Protein AF-A0A6C1T4X8-F1 (afdb_monomer_lite)

pLDDT: mean 80.67, std 19.14, range [27.19, 98.06]

Radius of gyration: 16.88 Å; chains: 1; bounding box: 35×39×58 Å

Sequence (158 aa):
QMHRQLSNPQNTRLSHSSSVSNEIELGNPRVCAAEAPETGLFGRMAPSAAYLSIVAHEATHAILYSRGLGADRYLEHEYIASVVSMQVLPESTREAYLASMPLTIQVALWELTPFLQLMNPDLFTGRAWRHFDAQPENCLFLRALSDGLLRLPDFSAF

Structure (mmCIF, N/CA/C/O backbone):
data_AF-A0A6C1T4X8-F1
#
_entry.id   AF-A0A6C1T4X8-F1
#
loop_
_atom_site.group_PDB
_atom_site.id
_atom_site.type_symbol
_atom_site.label_atom_id
_atom_site.label_alt_id
_atom_site.label_comp_id
_atom_site.label_asym_id
_atom_site.label_entity_id
_atom_site.label_seq_id
_atom_site.pdbx_PDB_ins_code
_atom_site.Cartn_x
_atom_site.Cartn_y
_atom_site.Cartn_z
_atom_site.occupancy
_atom_site.B_iso_or_equiv
_atom_site.auth_seq_id
_atom_site.auth_comp_id
_atom_site.auth_asym_id
_atom_site.auth_atom_id
_atom_site.pdbx_PDB_model_num
ATOM 1 N N . GLN A 1 1 ? -18.011 -21.542 -42.616 1.00 39.38 1 GLN A N 1
ATOM 2 C CA . GLN A 1 1 ? -17.872 -21.946 -41.204 1.00 39.38 1 GLN A CA 1
ATOM 3 C C . GLN A 1 1 ? -16.611 -21.288 -40.659 1.00 39.38 1 GLN A C 1
ATOM 5 O O . GLN A 1 1 ? -15.521 -21.745 -40.955 1.00 39.38 1 GLN A O 1
ATOM 10 N N . MET A 1 2 ? -16.746 -20.156 -39.971 1.00 28.34 2 MET A N 1
ATOM 11 C CA . MET A 1 2 ? -15.677 -19.581 -39.149 1.00 28.34 2 MET A CA 1
ATOM 12 C C . MET A 1 2 ? -16.348 -18.624 -38.164 1.00 28.34 2 MET A C 1
ATOM 14 O O . MET A 1 2 ? -16.581 -17.451 -38.447 1.00 28.34 2 MET A O 1
ATOM 18 N N . HIS A 1 3 ? -16.784 -19.197 -37.042 1.00 27.19 3 HIS A N 1
ATOM 19 C CA . HIS A 1 3 ? -17.283 -18.449 -35.901 1.00 27.19 3 HIS A CA 1
ATOM 20 C C . HIS A 1 3 ? -16.125 -17.637 -35.324 1.00 27.19 3 HIS A C 1
ATOM 22 O O . HIS A 1 3 ? -15.159 -18.191 -34.805 1.00 27.19 3 HIS A O 1
ATOM 28 N N . ARG A 1 4 ? -16.238 -16.313 -35.433 1.00 27.94 4 ARG A N 1
ATOM 29 C CA . ARG A 1 4 ? -15.452 -15.346 -34.672 1.00 27.94 4 ARG A CA 1
ATOM 30 C C . ARG A 1 4 ? -15.785 -15.583 -33.193 1.00 27.94 4 ARG A C 1
ATOM 32 O O . ARG A 1 4 ? -16.903 -15.299 -32.768 1.00 27.94 4 ARG A O 1
ATOM 39 N N . GLN A 1 5 ? -14.860 -16.200 -32.456 1.00 29.92 5 GLN A N 1
ATOM 40 C CA . GLN A 1 5 ? -14.987 -16.388 -31.013 1.00 29.92 5 GLN A CA 1
ATOM 41 C C . GLN A 1 5 ? -15.135 -15.018 -30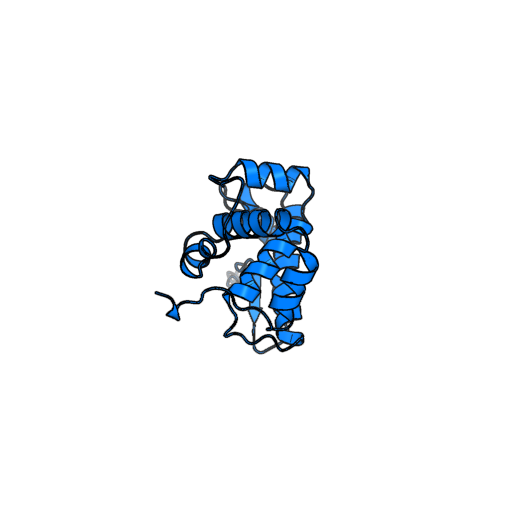.352 1.00 29.92 5 GLN A C 1
ATOM 43 O O . GLN A 1 5 ? -14.306 -14.128 -30.529 1.00 29.92 5 GLN A O 1
ATOM 48 N N . LEU A 1 6 ? -16.242 -14.875 -29.633 1.00 29.67 6 LEU A N 1
ATOM 49 C CA . LEU A 1 6 ? -16.539 -13.761 -28.751 1.00 29.67 6 LEU A CA 1
ATOM 50 C C . LEU A 1 6 ? -15.442 -13.708 -27.681 1.00 29.67 6 L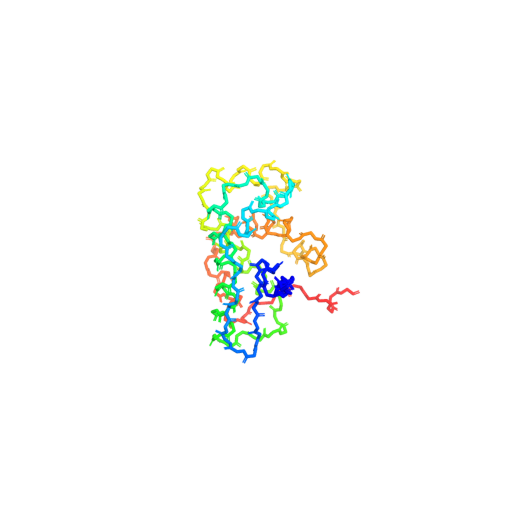EU A C 1
ATOM 52 O O . LEU A 1 6 ? -15.253 -14.660 -26.925 1.00 29.67 6 LEU A O 1
ATOM 56 N N . SER A 1 7 ? -14.692 -12.611 -27.663 1.00 33.72 7 SER A N 1
ATOM 57 C CA . SER A 1 7 ? -13.735 -12.270 -26.616 1.00 33.72 7 SER A CA 1
ATOM 58 C C . SER A 1 7 ? -14.445 -12.256 -25.258 1.00 33.72 7 SER A C 1
ATOM 60 O O . SER A 1 7 ? -15.363 -11.465 -25.045 1.00 33.72 7 SER A O 1
ATOM 62 N N . ASN A 1 8 ? -14.037 -13.160 -24.364 1.00 34.06 8 ASN A N 1
ATOM 63 C CA . ASN A 1 8 ? -14.552 -13.272 -23.002 1.00 34.06 8 ASN A CA 1
ATOM 64 C C . ASN A 1 8 ? -14.164 -12.008 -22.193 1.00 34.06 8 ASN A C 1
ATOM 66 O O . ASN A 1 8 ? -12.968 -11.740 -22.065 1.00 34.06 8 ASN A O 1
ATOM 70 N N . PRO A 1 9 ? -15.119 -11.245 -21.628 1.00 40.50 9 PRO A N 1
ATOM 71 C CA . PRO A 1 9 ? -14.845 -10.026 -20.854 1.00 40.50 9 PRO A CA 1
ATOM 72 C C . PRO A 1 9 ? -14.071 -10.255 -19.541 1.00 40.50 9 PRO A C 1
ATOM 74 O O . PRO A 1 9 ? -13.662 -9.291 -18.900 1.00 40.50 9 PRO A O 1
ATOM 77 N N . GLN A 1 10 ? -13.829 -11.509 -19.142 1.00 43.03 10 GLN A N 1
ATOM 78 C CA . GLN A 1 10 ? -12.931 -11.839 -18.029 1.00 43.03 10 GLN A CA 1
ATOM 79 C C . GLN A 1 10 ? -11.438 -11.700 -18.376 1.00 43.03 10 GLN A C 1
ATOM 81 O O . GLN A 1 10 ? -10.604 -11.686 -17.480 1.00 43.03 10 GLN A O 1
ATOM 86 N N . ASN A 1 11 ? -11.075 -11.572 -19.657 1.00 39.44 11 ASN A N 1
ATOM 87 C CA . ASN A 1 11 ? -9.672 -11.606 -20.087 1.00 39.44 11 ASN A CA 1
ATOM 88 C C . ASN A 1 11 ? -8.979 -10.229 -20.128 1.00 39.44 11 ASN A C 1
ATOM 90 O O . ASN A 1 11 ? -7.842 -10.138 -20.579 1.00 39.44 11 ASN A O 1
ATOM 94 N N . THR A 1 12 ? -9.663 -9.165 -19.699 1.00 37.41 12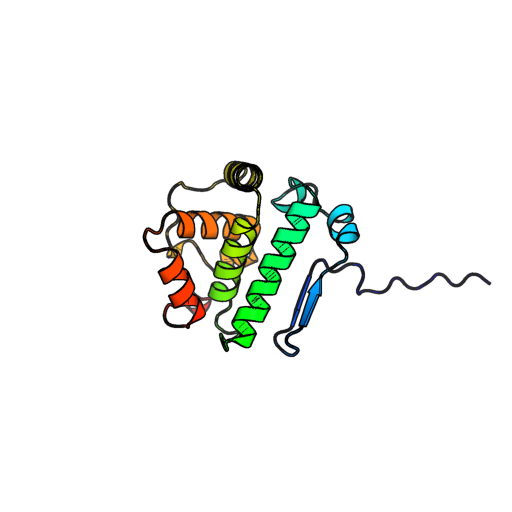 THR A N 1
ATOM 95 C CA . THR A 1 12 ? -9.187 -7.769 -19.774 1.00 37.41 12 THR A CA 1
ATOM 96 C C . THR A 1 12 ? -9.103 -7.077 -18.413 1.00 37.41 12 THR A C 1
ATOM 98 O O . THR A 1 12 ? -8.821 -5.884 -18.354 1.00 37.41 12 THR A O 1
ATOM 101 N N . ARG A 1 13 ? -9.385 -7.778 -17.307 1.00 44.59 13 ARG A N 1
ATOM 102 C CA . ARG A 1 13 ? -9.347 -7.193 -15.960 1.00 44.59 13 ARG A CA 1
ATOM 103 C C . ARG A 1 13 ? -8.045 -7.603 -15.264 1.00 44.59 13 ARG A C 1
ATOM 105 O O . ARG A 1 13 ? -7.751 -8.791 -15.175 1.00 44.59 13 ARG A O 1
ATOM 112 N N . LEU A 1 14 ? -7.257 -6.620 -14.819 1.00 52.12 14 LEU A N 1
ATOM 113 C CA . LEU A 1 14 ? -5.952 -6.846 -14.176 1.00 52.12 14 LEU A CA 1
ATOM 114 C C . LEU A 1 14 ? -6.105 -7.507 -12.795 1.00 52.12 14 LEU A C 1
ATOM 116 O O . LEU A 1 14 ? -5.373 -8.444 -12.482 1.00 52.12 14 LEU A O 1
ATOM 120 N N . SER A 1 15 ? -7.102 -7.083 -12.018 1.00 46.38 15 SER A N 1
ATOM 121 C CA . SER A 1 15 ? -7.527 -7.735 -10.777 1.00 46.38 15 SER A CA 1
ATOM 122 C C . SER A 1 15 ? -8.958 -7.340 -10.394 1.00 46.38 15 SER A C 1
ATOM 124 O O . SER A 1 15 ? -9.493 -6.328 -10.862 1.00 46.38 15 SER A O 1
ATOM 126 N N . HIS A 1 16 ? -9.599 -8.166 -9.568 1.00 51.94 16 HIS A N 1
ATOM 127 C CA . HIS A 1 16 ? -10.818 -7.835 -8.839 1.00 51.94 16 HIS A CA 1
ATOM 128 C C . HIS A 1 16 ? -10.870 -8.632 -7.530 1.00 51.94 16 HIS A C 1
ATOM 130 O O . HIS A 1 16 ? -10.760 -9.859 -7.541 1.00 51.94 16 HIS A O 1
ATOM 136 N N . SER A 1 17 ? -11.086 -7.942 -6.412 1.00 45.34 17 SER A N 1
ATOM 137 C CA . SER A 1 17 ? -11.450 -8.556 -5.135 1.00 45.34 17 SER A CA 1
ATOM 138 C C . SER A 1 17 ? -12.939 -8.334 -4.851 1.00 45.34 17 SER A C 1
ATOM 140 O O . SER A 1 17 ? -13.466 -7.225 -4.968 1.00 45.34 17 SER A O 1
ATOM 142 N N . SER A 1 18 ? -13.638 -9.420 -4.512 1.00 42.34 18 SER A N 1
ATOM 143 C CA . SER A 1 18 ? -15.058 -9.409 -4.148 1.00 42.34 18 SER A CA 1
ATOM 144 C C . SER A 1 18 ? -15.196 -9.511 -2.633 1.00 42.34 18 SER A C 1
ATOM 146 O O . SER A 1 18 ? -14.767 -10.492 -2.026 1.00 42.34 18 SER A O 1
ATOM 148 N N . SER A 1 19 ? -15.867 -8.534 -2.019 1.00 46.72 19 SER A N 1
ATOM 149 C CA . SER A 1 19 ? -16.189 -8.544 -0.584 1.00 46.72 19 SER A CA 1
ATOM 150 C C . SER A 1 19 ? -17.226 -9.610 -0.192 1.00 46.72 19 SER A C 1
ATOM 152 O O . SER A 1 19 ? -17.533 -9.759 0.988 1.00 46.72 19 SER A O 1
ATOM 154 N N . VAL A 1 20 ? -17.776 -10.351 -1.164 1.00 48.00 20 VAL A N 1
ATOM 155 C CA . VAL A 1 20 ? -18.871 -11.313 -0.962 1.00 48.00 20 VAL A CA 1
ATOM 156 C C . VAL A 1 20 ? -18.397 -12.771 -1.018 1.00 48.00 20 VAL A C 1
ATOM 158 O O . VAL A 1 20 ? -19.019 -13.616 -0.379 1.00 48.00 20 VAL A O 1
ATOM 161 N N . SER A 1 21 ? -17.317 -13.094 -1.743 1.00 49.06 21 SER A N 1
ATOM 162 C CA . SER A 1 21 ? -16.932 -14.496 -2.007 1.00 49.06 21 SER A CA 1
ATOM 163 C C . SER A 1 21 ? -15.595 -14.965 -1.417 1.00 49.06 21 SER A C 1
ATOM 165 O O . SER A 1 21 ? -15.272 -16.135 -1.577 1.00 49.06 21 SER A O 1
ATOM 167 N N . ASN A 1 22 ? -14.834 -14.138 -0.683 1.00 55.06 22 ASN A N 1
ATOM 168 C CA . ASN A 1 22 ? -13.465 -14.476 -0.227 1.00 55.06 22 ASN A CA 1
ATOM 169 C C . ASN A 1 22 ? -12.534 -14.938 -1.372 1.00 55.06 22 ASN A C 1
ATOM 171 O O . ASN A 1 22 ? -11.542 -15.630 -1.143 1.00 55.06 22 ASN A O 1
ATOM 175 N N . GLU A 1 23 ? -12.856 -14.564 -2.607 1.00 59.56 23 GLU A N 1
ATOM 176 C CA . GLU A 1 23 ? -12.106 -14.921 -3.802 1.00 59.56 23 GLU A CA 1
ATOM 177 C C . GLU A 1 23 ? -11.370 -13.692 -4.329 1.00 59.56 23 GLU A C 1
ATOM 179 O O . GLU A 1 23 ? -11.880 -12.567 -4.302 1.00 59.56 23 GLU A O 1
ATOM 184 N N . ILE A 1 24 ? -10.161 -13.934 -4.826 1.00 64.31 24 ILE A N 1
ATOM 185 C CA . ILE A 1 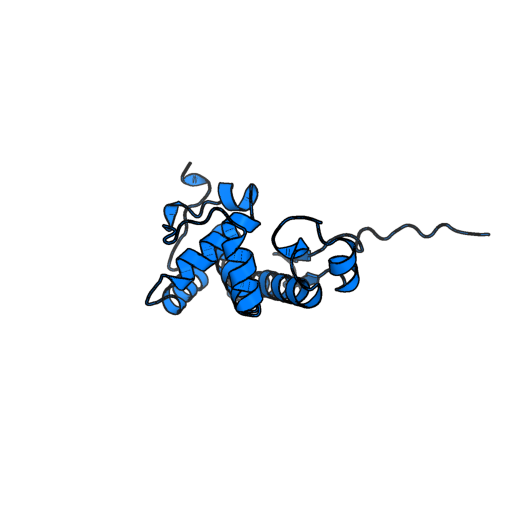24 ? -9.393 -12.955 -5.583 1.00 64.31 24 ILE A CA 1
ATOM 186 C C . ILE A 1 24 ? -9.316 -13.468 -7.010 1.00 64.31 24 ILE A C 1
ATOM 188 O O . ILE A 1 24 ? -8.801 -14.562 -7.254 1.00 64.31 24 ILE A O 1
ATOM 192 N N . GLU A 1 25 ? -9.777 -12.658 -7.954 1.00 68.12 25 GLU A N 1
ATOM 193 C CA . GLU A 1 25 ? -9.538 -12.893 -9.369 1.00 68.12 25 GLU A CA 1
ATOM 194 C C . GLU A 1 25 ? -8.360 -12.029 -9.819 1.00 68.12 25 GLU A C 1
ATOM 196 O O . GLU A 1 25 ? -8.397 -10.799 -9.752 1.00 68.12 25 GLU A O 1
ATOM 201 N N . LEU A 1 26 ? -7.297 -12.683 -10.282 1.00 65.50 26 LEU A N 1
ATOM 202 C CA . LEU A 1 26 ? -6.132 -12.024 -10.863 1.00 65.50 26 LEU A CA 1
ATOM 203 C C . LEU A 1 26 ? -6.088 -12.306 -12.359 1.00 65.50 26 LEU A C 1
ATOM 205 O O . LEU A 1 26 ? -6.255 -13.451 -12.792 1.00 65.50 26 LEU A O 1
ATOM 209 N N . GLY A 1 27 ? -5.818 -11.266 -13.146 1.00 65.31 27 GLY A N 1
ATOM 210 C CA . GLY A 1 27 ? -5.515 -11.422 -14.560 1.00 65.31 27 GLY A CA 1
ATOM 211 C C . GLY A 1 27 ? -4.293 -12.322 -14.756 1.00 65.31 27 GLY A C 1
ATOM 212 O O . GLY A 1 27 ? -3.408 -12.408 -13.908 1.00 65.31 27 GLY A O 1
ATOM 213 N N . ASN A 1 28 ? -4.217 -13.018 -15.891 1.00 72.38 28 ASN A N 1
ATOM 214 C CA . ASN A 1 28 ? -3.044 -13.833 -16.211 1.00 72.38 28 ASN A CA 1
ATOM 215 C C . ASN A 1 28 ? -1.774 -12.947 -16.230 1.00 72.38 28 ASN A C 1
ATOM 217 O O . ASN A 1 28 ? -1.824 -11.873 -16.833 1.00 72.38 28 ASN A O 1
ATOM 221 N N . PRO A 1 29 ? -0.617 -13.389 -15.692 1.00 69.00 29 PRO A N 1
ATOM 222 C CA . PRO A 1 29 ? 0.635 -12.623 -15.749 1.00 69.00 29 PRO A CA 1
ATOM 223 C C . PRO A 1 29 ? 1.000 -12.099 -17.148 1.00 69.00 29 PRO A C 1
ATOM 225 O O . PRO A 1 29 ? 1.606 -11.039 -17.285 1.00 69.00 29 PRO A O 1
ATOM 228 N N . ARG A 1 30 ? 0.617 -12.829 -18.205 1.00 70.06 30 ARG A N 1
ATOM 229 C CA . ARG A 1 30 ? 0.815 -12.412 -19.601 1.00 70.06 30 ARG A CA 1
ATOM 230 C C . ARG A 1 30 ? -0.056 -11.220 -20.001 1.00 70.06 30 ARG A C 1
ATOM 232 O O . ARG A 1 30 ? 0.393 -10.417 -20.806 1.00 70.06 30 ARG A O 1
ATOM 239 N N . VAL A 1 31 ? -1.261 -11.102 -19.445 1.00 71.06 31 VAL A N 1
ATOM 240 C CA . VAL A 1 31 ? -2.149 -9.944 -19.640 1.00 71.06 31 VAL A CA 1
ATOM 241 C C . VAL A 1 31 ? -1.572 -8.734 -18.914 1.00 71.06 31 VAL A C 1
ATOM 243 O O . VAL A 1 31 ? -1.462 -7.680 -19.523 1.00 71.06 31 VAL A O 1
ATOM 246 N N . CYS A 1 32 ? -1.077 -8.895 -17.680 1.00 66.81 32 CYS A N 1
ATOM 247 C CA . CYS A 1 32 ? -0.381 -7.807 -16.983 1.00 66.81 32 CYS A CA 1
ATOM 248 C C . CYS A 1 32 ? 0.835 -7.296 -17.765 1.00 66.81 32 CYS A C 1
ATOM 250 O O . CYS A 1 32 ? 1.086 -6.100 -17.778 1.00 66.81 32 CYS A O 1
ATOM 252 N N . ALA A 1 33 ? 1.580 -8.183 -18.432 1.00 68.38 33 ALA A N 1
ATOM 253 C CA . ALA A 1 33 ? 2.709 -7.785 -19.271 1.00 68.38 33 ALA A CA 1
ATOM 254 C C . ALA A 1 33 ? 2.281 -7.082 -20.573 1.00 68.38 33 ALA A C 1
ATOM 256 O O . ALA A 1 33 ? 2.971 -6.172 -21.020 1.00 68.38 33 ALA A O 1
ATOM 257 N N . ALA A 1 34 ? 1.184 -7.521 -21.195 1.00 66.88 34 ALA A N 1
ATOM 258 C CA . ALA A 1 34 ? 0.705 -6.980 -22.468 1.00 66.88 34 ALA A CA 1
ATOM 259 C C . ALA A 1 34 ? -0.034 -5.641 -22.315 1.00 66.88 34 ALA A C 1
ATOM 261 O O . ALA A 1 34 ? 0.035 -4.807 -23.209 1.00 66.88 34 ALA A O 1
ATOM 262 N N . GLU A 1 35 ? -0.711 -5.448 -21.183 1.00 71.94 35 GLU A N 1
ATOM 263 C CA . GLU A 1 35 ? -1.537 -4.275 -20.875 1.00 71.94 35 GLU A CA 1
ATOM 264 C C . GLU A 1 35 ? -0.849 -3.323 -19.882 1.00 71.94 35 GLU A C 1
ATOM 266 O O . GLU A 1 35 ? -1.481 -2.400 -19.364 1.00 71.94 35 GLU A O 1
ATOM 271 N N . ALA A 1 36 ? 0.432 -3.557 -19.564 1.00 67.44 36 ALA A N 1
ATOM 272 C CA . ALA A 1 36 ? 1.183 -2.674 -18.681 1.00 67.44 36 ALA A CA 1
ATOM 273 C C . ALA A 1 36 ? 1.170 -1.253 -19.270 1.00 67.44 36 ALA A C 1
ATOM 275 O O . ALA A 1 36 ? 1.572 -1.072 -20.424 1.00 67.44 36 ALA A O 1
ATOM 276 N N . PRO A 1 37 ? 0.721 -0.238 -18.513 1.00 68.38 37 PRO A N 1
ATOM 277 C CA . PRO A 1 37 ? 0.702 1.124 -19.019 1.00 68.38 37 PRO A CA 1
ATOM 278 C C . PRO A 1 37 ? 2.133 1.569 -19.325 1.00 68.38 37 PRO A C 1
ATOM 280 O O . PRO A 1 37 ? 3.050 1.230 -18.590 1.00 68.38 37 PRO A O 1
ATOM 283 N N . GLU A 1 38 ? 2.351 2.370 -20.369 1.00 66.50 38 GLU A N 1
ATOM 284 C CA . GLU A 1 38 ? 3.700 2.869 -20.704 1.00 66.50 38 GLU A CA 1
ATOM 285 C C . GLU A 1 38 ? 4.289 3.774 -19.601 1.00 66.50 38 GLU A C 1
ATOM 287 O O . GLU A 1 38 ? 5.498 3.999 -19.519 1.00 66.50 38 GLU A O 1
ATOM 292 N N . THR A 1 39 ? 3.425 4.300 -18.731 1.00 64.56 39 THR A N 1
ATOM 293 C CA . THR A 1 39 ? 3.756 5.232 -17.651 1.00 64.56 39 THR A CA 1
ATOM 294 C C . THR A 1 39 ? 3.146 4.784 -16.323 1.00 64.56 39 THR A C 1
ATOM 296 O O . THR A 1 39 ? 2.134 4.094 -16.313 1.00 64.56 39 THR A O 1
ATOM 299 N N . GLY A 1 40 ? 3.717 5.232 -15.202 1.00 65.88 40 GLY A N 1
ATOM 300 C CA . GLY A 1 40 ? 3.254 4.881 -13.850 1.00 65.88 40 GLY A CA 1
ATOM 301 C C . GLY A 1 40 ? 4.129 3.822 -13.176 1.00 65.88 40 GLY A C 1
ATOM 302 O O . GLY A 1 40 ? 5.198 3.477 -13.690 1.00 65.88 40 GLY A O 1
ATOM 303 N N . LEU A 1 41 ? 3.692 3.342 -12.009 1.00 69.31 41 LEU A N 1
ATOM 304 C CA . LEU A 1 41 ? 4.370 2.319 -11.199 1.00 69.31 41 LEU A CA 1
ATOM 305 C C . LEU A 1 41 ? 4.684 1.067 -12.029 1.00 69.31 41 LEU A C 1
ATOM 307 O O . LEU A 1 41 ? 5.840 0.672 -12.176 1.00 69.31 41 LEU A O 1
ATOM 311 N N . PHE A 1 42 ? 3.645 0.476 -12.617 1.00 70.62 42 PHE A N 1
ATOM 312 C CA . PHE A 1 42 ? 3.719 -0.844 -13.241 1.00 70.62 42 PHE A CA 1
ATOM 313 C C . PHE A 1 42 ? 4.365 -0.841 -14.631 1.00 70.62 42 PHE A C 1
ATOM 315 O O . PHE A 1 42 ? 4.950 -1.845 -15.026 1.00 70.62 42 PHE A O 1
ATOM 322 N N . GLY A 1 43 ? 4.342 0.294 -15.334 1.00 71.81 43 GLY A N 1
ATOM 323 C CA . GLY A 1 43 ? 4.977 0.449 -16.647 1.00 71.81 43 GLY A CA 1
ATOM 324 C C . GLY A 1 43 ? 6.499 0.414 -16.639 1.00 71.81 43 GLY A C 1
ATOM 325 O O . GLY A 1 43 ? 7.134 0.075 -17.633 1.00 71.81 43 GLY A O 1
ATOM 326 N N . ARG A 1 44 ? 7.103 0.769 -15.501 1.00 74.75 44 ARG A N 1
ATOM 327 C CA . ARG A 1 44 ? 8.562 0.859 -15.337 1.00 74.75 44 ARG A CA 1
ATOM 328 C C . ARG A 1 44 ? 9.169 -0.358 -14.642 1.00 74.75 44 ARG A C 1
ATOM 330 O O . ARG A 1 44 ? 10.369 -0.376 -14.379 1.00 74.75 44 ARG A O 1
ATOM 337 N N . MET A 1 45 ? 8.355 -1.365 -14.338 1.00 82.56 45 MET A N 1
ATOM 338 C CA . MET A 1 45 ? 8.770 -2.564 -13.618 1.00 82.56 45 MET A CA 1
ATOM 339 C C . MET A 1 45 ? 8.896 -3.763 -14.545 1.00 82.56 45 MET A C 1
ATOM 341 O O . MET A 1 45 ? 8.202 -3.879 -15.552 1.00 82.56 45 MET A O 1
ATOM 345 N N . ALA A 1 46 ? 9.758 -4.708 -14.165 1.00 86.31 46 ALA A N 1
ATOM 346 C CA . ALA A 1 46 ? 9.720 -6.029 -14.773 1.00 86.31 46 ALA A CA 1
ATOM 347 C C . ALA A 1 46 ? 8.308 -6.624 -14.573 1.00 86.31 46 ALA A C 1
ATOM 349 O O . ALA A 1 46 ? 7.815 -6.604 -13.440 1.00 86.31 46 ALA A O 1
ATOM 350 N N . PRO A 1 47 ? 7.666 -7.196 -15.611 1.00 85.31 47 PRO A N 1
ATOM 351 C CA . PRO A 1 47 ? 6.287 -7.675 -15.503 1.00 85.31 47 PRO A CA 1
ATOM 352 C C . PRO A 1 47 ? 6.049 -8.676 -14.366 1.00 85.31 47 PRO A C 1
ATOM 354 O O . PRO A 1 47 ? 4.985 -8.685 -13.757 1.00 85.31 47 PRO A O 1
ATOM 357 N N . SER A 1 48 ? 7.048 -9.496 -14.029 1.00 86.12 48 SER A N 1
ATOM 358 C CA . SER A 1 48 ? 6.979 -10.422 -12.894 1.00 86.12 48 SER A CA 1
ATOM 359 C C . SER A 1 48 ? 6.930 -9.714 -11.536 1.00 86.12 48 SER A C 1
ATOM 361 O O . SER A 1 48 ? 6.201 -10.157 -10.652 1.00 86.12 48 SER A O 1
ATOM 363 N N . ALA A 1 49 ? 7.670 -8.614 -11.368 1.00 88.75 49 ALA A N 1
ATOM 364 C CA . ALA A 1 49 ? 7.651 -7.809 -10.149 1.00 88.75 49 ALA A CA 1
ATOM 365 C C . ALA A 1 49 ? 6.330 -7.038 -10.018 1.00 88.75 49 ALA A C 1
ATOM 367 O O . ALA A 1 49 ? 5.729 -7.038 -8.946 1.00 88.75 49 ALA A O 1
ATOM 368 N N . ALA A 1 50 ? 5.845 -6.462 -11.124 1.00 87.00 50 ALA A N 1
ATOM 369 C CA . ALA A 1 50 ? 4.531 -5.826 -11.186 1.00 87.00 50 ALA A CA 1
ATOM 370 C C . ALA A 1 50 ? 3.416 -6.813 -10.804 1.00 87.00 50 ALA A C 1
ATOM 372 O O . ALA A 1 50 ? 2.604 -6.526 -9.928 1.00 87.00 50 ALA A O 1
ATOM 373 N N . TYR A 1 51 ? 3.428 -8.012 -11.395 1.00 87.81 51 TYR A N 1
ATOM 374 C CA . TYR A 1 51 ? 2.458 -9.059 -11.085 1.00 87.81 51 TYR A CA 1
ATOM 375 C C . TYR A 1 51 ? 2.493 -9.465 -9.608 1.00 87.81 51 TYR A C 1
ATOM 377 O O . TYR A 1 51 ? 1.448 -9.525 -8.968 1.00 87.81 51 TYR A O 1
ATOM 385 N N . LEU A 1 52 ? 3.683 -9.702 -9.042 1.00 90.31 52 LEU A N 1
ATOM 386 C CA . LEU A 1 52 ? 3.822 -10.057 -7.627 1.00 90.31 52 LEU A CA 1
ATOM 387 C C . LEU A 1 52 ? 3.288 -8.955 -6.698 1.00 90.31 52 LEU A C 1
ATOM 389 O O . LEU A 1 52 ? 2.616 -9.263 -5.716 1.00 90.31 52 LEU A O 1
ATOM 393 N N . SER A 1 53 ? 3.559 -7.688 -7.016 1.00 91.94 53 SER A N 1
ATOM 394 C CA . SER A 1 53 ? 3.064 -6.536 -6.257 1.00 91.94 53 SER A CA 1
ATOM 395 C C . SER A 1 53 ? 1.531 -6.462 -6.268 1.00 91.94 53 SER A C 1
ATOM 397 O O . SER A 1 53 ? 0.923 -6.311 -5.208 1.00 91.94 53 SER A O 1
ATOM 399 N N . ILE A 1 54 ? 0.899 -6.680 -7.431 1.00 90.19 54 ILE A N 1
ATOM 400 C CA . ILE A 1 54 ? -0.568 -6.740 -7.572 1.00 90.19 54 ILE A CA 1
ATOM 401 C C . ILE A 1 54 ? -1.147 -7.921 -6.783 1.00 90.19 54 ILE A C 1
ATOM 403 O O . ILE A 1 54 ? -2.096 -7.750 -6.024 1.00 90.19 54 ILE A O 1
ATOM 407 N N . VAL A 1 55 ? -0.554 -9.115 -6.900 1.00 90.50 55 VAL A N 1
ATOM 408 C CA . VAL A 1 55 ? -0.990 -10.298 -6.136 1.00 90.50 55 VAL A CA 1
ATOM 409 C C . VAL A 1 55 ? -0.953 -10.010 -4.635 1.00 90.50 55 VAL A C 1
ATOM 411 O O . VAL A 1 55 ? -1.894 -10.343 -3.922 1.00 90.50 55 VAL A O 1
ATOM 414 N N . ALA A 1 56 ? 0.122 -9.386 -4.152 1.00 94.56 56 ALA A N 1
ATOM 415 C CA . ALA A 1 56 ? 0.297 -9.068 -2.740 1.00 94.56 56 ALA A CA 1
ATOM 416 C C . ALA A 1 56 ? -0.706 -8.009 -2.245 1.00 94.56 56 ALA A C 1
ATOM 418 O O . ALA A 1 56 ? -1.210 -8.123 -1.124 1.00 94.56 56 ALA A O 1
ATOM 419 N N . HIS A 1 57 ? -1.035 -7.023 -3.085 1.00 94.81 57 HIS A N 1
ATOM 420 C CA . HIS A 1 57 ? -2.077 -6.034 -2.813 1.00 94.81 57 HIS A CA 1
ATOM 421 C C . HIS A 1 57 ? -3.439 -6.715 -2.605 1.00 94.81 57 HIS A C 1
ATOM 423 O O . HIS A 1 57 ? -4.038 -6.608 -1.538 1.00 94.81 57 HIS A O 1
ATOM 429 N N . GLU A 1 58 ? -3.896 -7.500 -3.578 1.00 92.56 58 GLU A N 1
ATOM 430 C CA . GLU A 1 58 ? -5.217 -8.137 -3.508 1.00 92.56 58 GLU A CA 1
ATOM 431 C C . GLU A 1 58 ? -5.296 -9.230 -2.433 1.00 92.56 58 GLU A C 1
ATOM 433 O O . GLU A 1 58 ? -6.318 -9.386 -1.762 1.00 92.56 58 GLU A O 1
ATOM 438 N N . ALA A 1 59 ? -4.200 -9.968 -2.215 1.00 93.06 59 ALA A N 1
ATOM 439 C CA . ALA A 1 59 ? -4.096 -10.928 -1.116 1.00 93.06 59 ALA A CA 1
ATOM 440 C C . ALA A 1 59 ? -4.304 -10.253 0.241 1.00 93.06 59 ALA A C 1
ATOM 442 O O . ALA A 1 59 ? -4.935 -10.828 1.129 1.00 93.06 59 ALA A O 1
ATOM 443 N N . THR A 1 60 ? -3.811 -9.023 0.389 1.00 95.31 60 THR A N 1
ATOM 444 C CA . THR A 1 60 ? -3.995 -8.247 1.612 1.00 95.31 60 THR A CA 1
ATOM 445 C C . THR A 1 60 ? -5.468 -7.938 1.848 1.00 95.31 60 THR A C 1
ATOM 447 O O . THR A 1 60 ? -5.953 -8.206 2.945 1.00 95.31 60 THR A O 1
ATOM 450 N N . HIS A 1 61 ? -6.201 -7.482 0.829 1.00 94.12 61 HIS A N 1
ATOM 451 C CA . HIS A 1 61 ? -7.648 -7.249 0.936 1.00 94.12 61 HIS A CA 1
ATOM 452 C C . HIS A 1 61 ? -8.392 -8.499 1.404 1.00 94.12 61 HIS A C 1
ATOM 454 O O . HIS A 1 61 ? -9.129 -8.448 2.388 1.00 94.12 61 HIS A O 1
ATOM 460 N N . ALA A 1 62 ? -8.152 -9.652 0.772 1.00 89.75 62 ALA A N 1
ATOM 461 C CA . ALA A 1 62 ? -8.814 -10.897 1.168 1.00 89.75 62 ALA A CA 1
ATOM 462 C C . ALA A 1 62 ? -8.482 -11.312 2.610 1.00 89.75 62 ALA A C 1
ATOM 464 O O . ALA A 1 62 ? -9.370 -11.733 3.354 1.00 89.75 62 ALA A O 1
ATOM 465 N N . ILE A 1 63 ? -7.224 -11.157 3.037 1.00 92.88 63 ILE A N 1
ATOM 466 C CA . ILE A 1 63 ? -6.818 -11.429 4.421 1.00 92.88 63 ILE A CA 1
ATOM 467 C C . ILE A 1 63 ? -7.563 -10.500 5.386 1.00 92.88 63 ILE A C 1
ATOM 469 O O . ILE A 1 63 ? -8.113 -10.980 6.377 1.00 92.88 63 ILE A O 1
ATOM 473 N N . LEU A 1 64 ? -7.621 -9.197 5.108 1.00 93.44 64 LEU A N 1
ATOM 474 C CA . LEU A 1 64 ? -8.296 -8.221 5.967 1.00 93.44 64 LEU A CA 1
ATOM 475 C C . LEU A 1 64 ? -9.802 -8.488 6.064 1.00 93.44 64 LEU A C 1
ATOM 477 O O . LEU A 1 64 ? -10.344 -8.499 7.172 1.00 93.44 64 LEU A O 1
ATOM 481 N N . TYR A 1 65 ? -10.454 -8.810 4.944 1.00 90.25 65 TYR A N 1
ATOM 482 C CA . TYR A 1 65 ? -11.852 -9.242 4.939 1.00 90.25 65 TYR A CA 1
ATOM 483 C C . TYR A 1 65 ? -12.062 -10.519 5.758 1.00 90.25 65 TYR A C 1
ATOM 485 O O . TYR A 1 65 ? -12.949 -10.560 6.610 1.00 90.25 65 TYR A O 1
ATOM 493 N N . SER A 1 66 ? -11.211 -11.537 5.580 1.00 88.94 66 SER A N 1
ATOM 494 C CA . SER A 1 66 ? -11.312 -12.802 6.327 1.00 88.94 66 SER A CA 1
ATOM 495 C C . SER A 1 66 ? -11.128 -12.625 7.839 1.00 88.94 66 SER A C 1
ATOM 497 O O . SER A 1 66 ? -11.674 -13.392 8.631 1.00 88.94 66 SER A O 1
ATOM 499 N N . ARG A 1 67 ? -10.392 -11.584 8.250 1.00 90.88 67 ARG A N 1
ATOM 500 C CA . ARG A 1 67 ? -10.196 -11.190 9.651 1.00 90.88 67 ARG A CA 1
ATOM 501 C C . ARG A 1 67 ? -11.322 -10.314 10.206 1.00 90.88 67 ARG A C 1
ATOM 503 O O . ARG A 1 67 ? -11.279 -9.971 11.384 1.00 90.88 67 ARG A O 1
ATOM 510 N N . GLY A 1 68 ? -12.324 -9.976 9.396 1.00 91.12 68 GLY A N 1
ATOM 511 C CA . GLY A 1 68 ? -13.487 -9.194 9.809 1.00 91.12 68 GLY A CA 1
ATOM 512 C C . GLY A 1 68 ? -13.293 -7.678 9.755 1.00 91.12 68 GLY A C 1
ATOM 513 O O . GLY A 1 68 ? -14.117 -6.953 10.314 1.00 91.12 68 GLY A O 1
ATOM 514 N N . LEU A 1 69 ? -12.241 -7.173 9.096 1.00 92.75 69 LEU A N 1
ATOM 515 C CA . LEU A 1 69 ? -12.109 -5.737 8.856 1.00 92.75 69 LEU A CA 1
ATOM 516 C C . LEU A 1 69 ? -13.149 -5.309 7.809 1.00 92.75 69 LEU A C 1
ATOM 518 O O . LEU A 1 69 ? -13.063 -5.687 6.641 1.00 92.75 69 LEU A O 1
ATOM 522 N N . GLY A 1 70 ? -14.150 -4.542 8.242 1.00 88.06 70 GLY A N 1
ATOM 523 C CA . GLY A 1 70 ? -15.293 -4.159 7.412 1.00 88.06 70 GLY A CA 1
ATOM 524 C C . GLY A 1 70 ? -14.924 -3.353 6.161 1.00 88.06 70 GLY A C 1
ATOM 525 O O . GLY A 1 70 ? -13.902 -2.669 6.114 1.00 88.06 70 GLY A O 1
ATOM 526 N N . ALA A 1 71 ? -15.784 -3.417 5.140 1.00 86.81 71 ALA A N 1
ATOM 527 C CA . ALA A 1 71 ? -15.628 -2.660 3.890 1.00 86.81 71 ALA A CA 1
ATOM 528 C C . ALA A 1 71 ? -15.727 -1.133 4.091 1.00 86.81 71 ALA A C 1
ATOM 530 O O . ALA A 1 71 ? -15.233 -0.355 3.281 1.00 86.81 71 ALA A O 1
ATOM 531 N N . ASP A 1 72 ? -16.332 -0.692 5.195 1.00 88.75 72 ASP A N 1
ATOM 532 C CA . ASP A 1 72 ? -16.396 0.708 5.629 1.00 88.75 72 ASP A CA 1
ATOM 533 C C . ASP A 1 72 ? -15.024 1.267 6.057 1.00 88.75 72 ASP A C 1
ATOM 535 O O . ASP A 1 72 ? -14.904 2.436 6.421 1.00 88.75 72 ASP A O 1
ATOM 539 N N . ARG A 1 73 ? -13.980 0.432 6.021 1.00 92.56 73 ARG A N 1
ATOM 540 C CA . ARG A 1 73 ? -12.585 0.749 6.354 1.00 92.56 73 ARG A CA 1
ATOM 541 C C . ARG A 1 73 ? -11.701 0.831 5.114 1.00 92.56 73 ARG A C 1
ATOM 543 O O . ARG A 1 73 ? -10.553 0.394 5.115 1.00 92.56 73 ARG A O 1
ATOM 550 N N . TYR A 1 74 ? -12.280 1.341 4.031 1.00 92.56 74 TYR A N 1
ATOM 551 C CA . TYR A 1 74 ? -11.672 1.373 2.704 1.00 92.56 74 TYR A CA 1
ATOM 552 C C . TYR A 1 74 ? -10.228 1.886 2.722 1.00 92.56 74 TYR A C 1
ATOM 554 O O . TYR A 1 74 ? -9.337 1.232 2.192 1.00 92.56 74 TYR A O 1
ATOM 562 N N . LEU A 1 75 ? -9.963 3.021 3.375 1.00 95.12 75 LEU A N 1
ATOM 563 C CA . LEU A 1 75 ? -8.627 3.607 3.326 1.00 95.12 75 LEU A CA 1
ATOM 564 C C . LEU A 1 75 ? -7.590 2.780 4.096 1.00 95.12 75 LEU A C 1
ATOM 566 O O . LEU A 1 75 ? -6.425 2.755 3.713 1.00 95.12 75 LEU A O 1
ATOM 570 N N . GLU A 1 76 ? -7.991 2.086 5.161 1.00 96.69 76 GLU A N 1
ATOM 571 C CA . GLU A 1 76 ? -7.116 1.158 5.875 1.00 96.69 76 GLU A CA 1
ATOM 572 C C . GLU A 1 76 ? -6.766 -0.064 5.033 1.00 96.69 76 GLU A C 1
ATOM 574 O O . GLU A 1 76 ? -5.601 -0.462 5.008 1.00 96.69 76 GLU A O 1
ATOM 579 N N . HIS A 1 77 ? -7.750 -0.625 4.326 1.00 96.31 77 HIS A N 1
ATOM 580 C CA . HIS A 1 77 ? -7.530 -1.698 3.355 1.00 96.31 77 HIS A CA 1
ATOM 581 C C . HIS A 1 77 ? -6.492 -1.266 2.314 1.00 96.31 77 HIS A C 1
ATOM 583 O O . HIS A 1 77 ? -5.447 -1.902 2.177 1.00 96.31 77 HIS A O 1
ATOM 589 N N . GLU A 1 78 ? -6.714 -0.119 1.673 1.00 96.75 78 GLU A N 1
ATOM 590 C CA . GLU A 1 78 ? -5.814 0.426 0.653 1.00 96.75 78 GLU A CA 1
ATOM 591 C C . GLU A 1 78 ? -4.422 0.770 1.198 1.00 96.75 78 GLU A C 1
ATOM 593 O O . GLU A 1 78 ? -3.414 0.502 0.540 1.00 96.75 78 GLU A O 1
ATOM 598 N N . TYR A 1 79 ? -4.329 1.328 2.409 1.00 97.62 79 TYR A N 1
ATOM 599 C CA . TYR A 1 79 ? -3.048 1.645 3.039 1.00 97.62 79 TYR A CA 1
ATOM 600 C C . TYR A 1 79 ? -2.217 0.381 3.278 1.00 97.62 79 TYR A C 1
ATOM 602 O O . TYR A 1 79 ? -1.051 0.320 2.884 1.00 97.62 79 TYR A O 1
ATOM 610 N N . ILE A 1 80 ? -2.801 -0.639 3.917 1.00 98.06 80 ILE A N 1
ATOM 611 C CA . ILE A 1 80 ? -2.081 -1.876 4.242 1.00 98.06 80 ILE A CA 1
ATOM 612 C C . ILE A 1 80 ? -1.703 -2.599 2.944 1.00 98.06 80 ILE A C 1
ATOM 614 O O . ILE A 1 80 ? -0.554 -3.018 2.797 1.00 98.06 80 ILE A O 1
ATOM 618 N N . ALA A 1 81 ? -2.623 -2.686 1.981 1.00 97.25 81 ALA A N 1
ATOM 619 C CA . ALA A 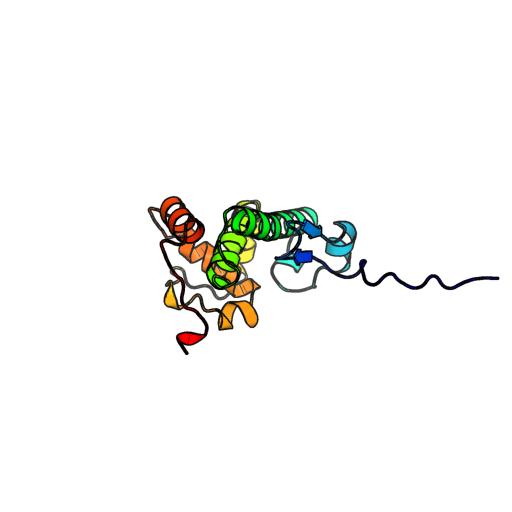1 81 ? -2.371 -3.311 0.687 1.00 97.25 81 ALA A CA 1
ATOM 620 C C . ALA A 1 81 ? -1.254 -2.596 -0.093 1.00 97.25 81 ALA A C 1
ATOM 622 O O . ALA A 1 81 ? -0.399 -3.257 -0.680 1.00 97.25 81 ALA A O 1
ATOM 623 N N . SER A 1 82 ? -1.193 -1.262 -0.034 1.00 97.25 82 SER A N 1
ATOM 624 C CA . SER A 1 82 ? -0.109 -0.457 -0.620 1.00 97.25 82 SER A CA 1
ATOM 625 C C . SER A 1 82 ? 1.250 -0.711 0.038 1.00 97.25 82 SER A C 1
ATOM 627 O O . SER A 1 82 ? 2.273 -0.810 -0.638 1.00 97.25 82 SER A O 1
ATOM 629 N N . VAL A 1 83 ? 1.291 -0.827 1.368 1.00 97.88 83 VAL A N 1
ATOM 630 C CA . VAL A 1 83 ? 2.541 -1.124 2.082 1.00 97.88 83 VAL A CA 1
ATOM 631 C C . VAL A 1 83 ? 3.038 -2.527 1.735 1.00 97.88 83 VAL A C 1
ATOM 633 O O . VAL A 1 83 ? 4.215 -2.710 1.427 1.00 97.88 83 VAL A O 1
ATOM 636 N N . VAL A 1 84 ? 2.146 -3.519 1.734 1.00 97.88 84 VAL A N 1
ATOM 637 C CA . VAL A 1 84 ? 2.494 -4.909 1.413 1.00 97.88 84 VAL A CA 1
ATOM 638 C C . VAL A 1 84 ? 2.930 -5.053 -0.050 1.00 97.88 84 VAL A C 1
ATOM 640 O O . VAL A 1 84 ? 3.929 -5.722 -0.321 1.00 97.88 84 VAL A O 1
ATOM 643 N N . SER A 1 85 ? 2.251 -4.386 -0.988 1.00 95.88 85 SER A N 1
ATOM 644 C CA . SER A 1 85 ? 2.603 -4.418 -2.415 1.00 95.88 85 SER A CA 1
ATOM 645 C C . SER A 1 85 ? 3.995 -3.842 -2.693 1.00 95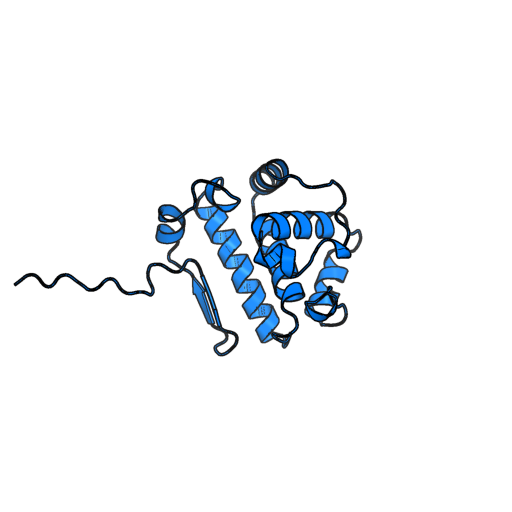.88 85 SER A C 1
ATOM 647 O O . SER A 1 85 ? 4.695 -4.319 -3.587 1.00 95.88 85 SER A O 1
ATOM 649 N N . MET A 1 86 ? 4.424 -2.861 -1.897 1.00 95.94 86 MET A N 1
ATOM 650 C CA . MET A 1 86 ? 5.756 -2.259 -1.946 1.00 95.94 86 MET A CA 1
ATOM 651 C C . MET A 1 86 ? 6.814 -3.107 -1.228 1.00 95.94 86 MET A C 1
ATOM 653 O O . MET A 1 86 ? 7.959 -3.197 -1.680 1.00 95.94 86 MET A O 1
ATOM 657 N N . GLN A 1 87 ? 6.442 -3.772 -0.133 1.00 96.81 87 GLN A N 1
ATOM 658 C CA . GLN A 1 87 ? 7.337 -4.635 0.642 1.00 96.81 87 GLN A CA 1
ATOM 659 C C . GLN A 1 87 ? 7.852 -5.830 -0.172 1.00 96.81 87 GLN A C 1
ATOM 661 O O . GLN A 1 87 ? 8.998 -6.243 0.016 1.00 96.81 87 GLN A O 1
ATOM 666 N N . VAL A 1 88 ? 7.026 -6.389 -1.064 1.00 96.31 88 VAL A N 1
ATOM 667 C CA . VAL A 1 88 ? 7.389 -7.557 -1.890 1.00 96.31 88 VAL A CA 1
ATOM 668 C C . VAL A 1 88 ? 8.275 -7.215 -3.091 1.00 96.31 88 VAL A C 1
ATOM 670 O O . VAL A 1 88 ? 8.806 -8.118 -3.739 1.00 96.31 88 VAL A O 1
ATOM 673 N N . LEU A 1 89 ? 8.445 -5.930 -3.407 1.00 94.44 89 LEU A N 1
ATOM 674 C CA . LEU A 1 89 ? 9.323 -5.501 -4.490 1.00 94.44 89 LEU A CA 1
ATOM 675 C C . LEU A 1 89 ? 10.801 -5.637 -4.090 1.00 94.44 89 LEU A C 1
ATOM 677 O O . LEU A 1 89 ? 11.156 -5.370 -2.936 1.00 94.44 89 LEU A O 1
ATOM 681 N N . PRO A 1 90 ? 11.697 -5.956 -5.048 1.00 93.62 90 PRO A N 1
ATOM 682 C CA . PRO A 1 90 ? 13.128 -5.771 -4.846 1.00 93.62 90 PRO A CA 1
ATOM 683 C C . PRO A 1 90 ? 13.420 -4.326 -4.434 1.00 93.62 90 PRO A C 1
ATOM 685 O O . PRO A 1 90 ? 12.864 -3.393 -5.016 1.00 93.62 90 PRO A O 1
ATOM 688 N N . GLU A 1 91 ? 14.323 -4.129 -3.476 1.00 93.75 91 GLU A N 1
ATOM 689 C CA . GLU A 1 91 ? 14.651 -2.799 -2.944 1.00 93.75 91 GLU A CA 1
ATOM 690 C C . GLU A 1 91 ? 15.029 -1.805 -4.050 1.00 93.75 91 GLU A C 1
ATOM 692 O O . GLU A 1 91 ? 14.479 -0.712 -4.105 1.00 93.75 91 GLU A O 1
ATOM 697 N N . SER A 1 92 ? 15.862 -2.214 -5.010 1.00 91.38 92 SER A N 1
ATOM 698 C CA . SER A 1 92 ? 16.240 -1.370 -6.152 1.00 91.38 92 SER A CA 1
ATOM 699 C C . SER A 1 92 ? 15.046 -0.930 -7.007 1.00 91.38 92 SER A C 1
ATOM 701 O O . SER A 1 92 ? 15.020 0.188 -7.513 1.00 91.38 92 SER A O 1
ATOM 703 N N . THR A 1 93 ? 14.044 -1.798 -7.159 1.00 91.06 93 THR A N 1
ATOM 704 C CA . THR A 1 93 ? 12.811 -1.510 -7.905 1.00 91.06 93 THR A CA 1
ATOM 705 C C . THR A 1 93 ? 11.921 -0.547 -7.126 1.00 91.06 93 THR A C 1
ATOM 707 O O . THR A 1 93 ? 11.389 0.405 -7.696 1.00 91.06 93 THR A O 1
ATOM 710 N N . ARG A 1 94 ? 11.806 -0.760 -5.813 1.00 93.06 94 ARG A N 1
ATOM 711 C CA . ARG A 1 94 ? 11.070 0.121 -4.908 1.00 93.06 94 ARG A CA 1
ATOM 712 C C . ARG A 1 94 ? 11.675 1.524 -4.859 1.00 93.06 94 ARG A C 1
ATOM 714 O O . ARG A 1 94 ? 10.945 2.497 -5.019 1.00 93.06 94 ARG A O 1
ATOM 721 N N . GLU A 1 95 ? 12.992 1.641 -4.715 1.00 91.75 95 GLU A N 1
ATOM 722 C CA . GLU A 1 95 ? 13.674 2.940 -4.691 1.00 91.75 95 GLU A CA 1
ATOM 723 C C . GLU A 1 95 ? 13.575 3.670 -6.034 1.00 91.75 95 GLU A C 1
ATOM 725 O O . GLU A 1 95 ? 13.290 4.867 -6.064 1.00 91.75 95 GLU A O 1
ATOM 730 N N . ALA A 1 96 ? 13.725 2.958 -7.159 1.00 88.88 96 ALA A N 1
ATOM 731 C CA . ALA A 1 96 ? 13.536 3.546 -8.486 1.00 88.88 96 ALA A CA 1
ATOM 732 C C . ALA A 1 96 ? 12.115 4.101 -8.672 1.00 88.88 96 ALA A C 1
ATOM 734 O O . ALA A 1 96 ? 11.929 5.179 -9.241 1.00 88.88 96 ALA A O 1
ATOM 735 N N . TYR A 1 97 ? 11.111 3.390 -8.158 1.00 87.50 97 TYR A N 1
ATOM 736 C CA . TYR A 1 97 ? 9.737 3.867 -8.150 1.00 87.50 97 TYR A CA 1
ATOM 737 C C . TYR A 1 97 ? 9.565 5.129 -7.299 1.00 87.50 97 TYR A C 1
ATOM 739 O O . TYR A 1 97 ? 9.069 6.135 -7.811 1.00 87.50 97 TYR A O 1
ATOM 747 N N . LEU A 1 98 ? 10.024 5.109 -6.043 1.00 90.75 98 LEU A N 1
ATOM 748 C CA . LEU A 1 98 ? 9.920 6.252 -5.131 1.00 90.75 98 LEU A CA 1
ATOM 749 C C . LEU A 1 98 ? 10.636 7.492 -5.685 1.00 90.75 98 LEU A C 1
ATOM 751 O O . LEU A 1 98 ? 10.129 8.602 -5.542 1.00 90.75 98 LEU A O 1
ATOM 755 N N . ALA A 1 99 ? 11.778 7.311 -6.352 1.00 89.19 99 ALA A N 1
ATOM 756 C CA . ALA A 1 99 ? 12.527 8.387 -6.996 1.00 89.19 99 ALA A CA 1
ATOM 757 C C . ALA A 1 99 ? 11.807 8.993 -8.216 1.00 89.19 99 ALA A C 1
ATOM 759 O O . ALA A 1 99 ? 12.088 10.127 -8.596 1.00 89.19 99 ALA A O 1
ATOM 760 N N . SER A 1 100 ? 10.871 8.263 -8.831 1.00 85.81 100 SER A N 1
ATOM 761 C CA . SER A 1 100 ? 10.096 8.743 -9.984 1.00 85.81 100 SER A CA 1
ATOM 762 C C . SER A 1 100 ? 8.903 9.630 -9.607 1.00 85.81 100 SER A C 1
ATOM 764 O O . SER A 1 100 ? 8.200 10.123 -10.492 1.00 85.81 100 SER A O 1
ATOM 766 N N . MET A 1 101 ? 8.654 9.822 -8.310 1.00 84.06 101 MET A N 1
ATOM 767 C CA . MET A 1 101 ? 7.470 10.495 -7.791 1.00 84.06 101 MET A CA 1
ATOM 768 C C . MET A 1 101 ? 7.799 11.814 -7.091 1.00 84.06 101 MET A C 1
ATOM 770 O O . MET A 1 101 ? 8.851 11.933 -6.462 1.00 84.06 101 MET A O 1
ATOM 774 N N . PRO A 1 102 ? 6.876 12.794 -7.107 1.00 82.56 102 PRO A N 1
ATOM 775 C CA . PRO A 1 102 ? 7.013 14.029 -6.340 1.00 82.56 102 PRO A CA 1
ATOM 776 C C . PRO A 1 102 ? 6.688 13.782 -4.854 1.00 82.56 102 PRO A C 1
ATOM 778 O O . PRO A 1 102 ? 5.698 14.289 -4.324 1.00 82.56 102 PRO A O 1
ATOM 781 N N . LEU A 1 103 ? 7.488 12.947 -4.188 1.00 82.31 103 LEU A N 1
ATOM 782 C CA . LEU A 1 103 ? 7.320 12.601 -2.777 1.00 82.31 103 LEU A CA 1
ATOM 783 C C . LEU A 1 103 ? 8.153 13.522 -1.887 1.00 82.31 103 LEU A C 1
ATOM 785 O O . LEU A 1 103 ? 9.312 13.821 -2.173 1.00 82.31 103 LEU A O 1
ATOM 789 N N . THR A 1 104 ? 7.567 13.928 -0.767 1.00 78.62 104 THR A N 1
ATOM 790 C CA . THR A 1 104 ? 8.308 14.501 0.355 1.00 78.62 104 THR A CA 1
ATOM 791 C C . THR A 1 104 ? 9.021 13.388 1.127 1.00 78.62 104 THR A C 1
ATOM 793 O O . THR A 1 104 ? 8.606 12.229 1.111 1.00 78.62 104 THR A O 1
ATOM 796 N N . ILE A 1 105 ? 10.112 13.736 1.820 1.00 74.94 105 ILE A N 1
ATOM 797 C CA . ILE A 1 105 ? 10.859 12.786 2.667 1.00 74.94 105 ILE A CA 1
ATOM 798 C C . ILE A 1 105 ? 9.980 12.288 3.821 1.00 74.94 105 ILE A C 1
ATOM 800 O O . ILE A 1 105 ? 10.037 11.118 4.182 1.00 74.94 105 ILE A O 1
ATOM 804 N N . GLN A 1 106 ? 9.158 13.178 4.376 1.00 84.44 106 GLN A N 1
ATOM 805 C CA . GLN A 1 106 ? 8.188 12.865 5.415 1.00 84.44 106 GLN A CA 1
ATOM 806 C C . GLN A 1 106 ? 6.786 13.077 4.858 1.00 84.44 106 GLN A C 1
ATOM 808 O O . GLN A 1 106 ? 6.474 14.156 4.352 1.00 84.44 106 GLN A O 1
ATOM 813 N N . VAL A 1 107 ? 5.968 12.035 4.952 1.00 90.00 107 VAL A N 1
ATOM 814 C CA . VAL A 1 107 ? 4.543 12.070 4.629 1.00 90.00 107 VAL A CA 1
ATOM 815 C C . VAL A 1 107 ? 3.799 12.025 5.949 1.00 90.00 107 VAL A C 1
ATOM 817 O O . VAL A 1 107 ? 4.015 11.109 6.740 1.00 90.00 107 VAL A O 1
ATOM 820 N N . ALA A 1 108 ? 2.946 13.008 6.203 1.00 89.69 108 ALA A N 1
ATOM 821 C CA . ALA A 1 108 ? 2.087 13.009 7.374 1.00 89.69 108 ALA A CA 1
ATOM 822 C C . ALA A 1 108 ? 0.808 12.199 7.117 1.00 89.69 108 ALA A C 1
ATOM 824 O O . ALA A 1 108 ? 0.314 12.124 5.994 1.00 89.69 108 ALA A O 1
ATOM 825 N N . LEU A 1 109 ? 0.226 11.627 8.174 1.00 89.31 109 LEU A N 1
ATOM 826 C CA . LEU A 1 109 ? -0.950 10.760 8.051 1.00 89.31 109 LEU A CA 1
ATOM 827 C C . LEU A 1 109 ? -2.161 11.453 7.399 1.00 89.31 109 LEU A C 1
ATOM 829 O O . LEU A 1 109 ? -2.897 10.825 6.648 1.00 89.31 109 LEU A O 1
ATOM 833 N N . TRP A 1 110 ? -2.348 12.753 7.644 1.00 88.38 110 TRP A N 1
ATOM 834 C CA . TRP A 1 110 ? -3.451 13.538 7.072 1.00 88.38 110 TRP A CA 1
ATOM 835 C C . TRP A 1 110 ? -3.325 13.758 5.556 1.00 88.38 110 TRP A C 1
ATOM 837 O O . TRP A 1 110 ? -4.305 14.115 4.907 1.00 88.38 110 TRP A O 1
ATOM 847 N N . GLU A 1 111 ? -2.141 13.542 4.977 1.00 90.25 111 GLU A N 1
ATOM 848 C CA . GLU A 1 111 ? -1.925 13.625 3.530 1.00 90.25 111 GLU A CA 1
ATOM 849 C C . GLU A 1 111 ? -2.431 12.386 2.781 1.00 90.25 111 GLU A C 1
ATOM 851 O O . GLU A 1 111 ? -2.561 12.409 1.555 1.00 90.25 111 GLU A O 1
ATOM 856 N N . LEU A 1 112 ? -2.687 11.296 3.504 1.00 93.25 112 LEU A N 1
ATOM 857 C CA . LEU A 1 112 ? -3.220 10.051 2.972 1.00 93.25 112 LEU A CA 1
ATOM 858 C C . LEU A 1 112 ? -4.739 10.124 3.058 1.00 93.25 112 LEU A C 1
ATOM 860 O O . LEU A 1 112 ? -5.329 9.849 4.098 1.00 93.25 112 LEU A O 1
ATOM 864 N N . THR A 1 113 ? -5.365 10.546 1.963 1.00 93.31 113 THR A N 1
ATOM 865 C CA . THR A 1 113 ? -6.813 10.761 1.901 1.00 93.31 113 THR A CA 1
ATOM 866 C C . THR A 1 113 ? -7.475 9.796 0.921 1.00 93.31 113 THR A C 1
ATOM 868 O O . THR A 1 113 ? -6.836 9.358 -0.043 1.00 93.31 113 THR A O 1
ATOM 871 N N . PRO A 1 114 ? -8.779 9.511 1.087 1.00 92.31 114 PRO A N 1
ATOM 872 C CA . PRO A 1 114 ? -9.514 8.711 0.111 1.00 92.31 114 PRO A CA 1
ATOM 873 C C . PRO A 1 114 ? -9.550 9.363 -1.278 1.00 92.31 114 PRO A C 1
ATOM 875 O O . PRO A 1 114 ? -9.493 8.672 -2.292 1.00 92.31 114 PRO A O 1
ATOM 878 N N . PHE A 1 115 ? -9.585 10.701 -1.331 1.00 92.31 115 PHE A N 1
ATOM 879 C CA . PHE A 1 115 ? -9.526 11.454 -2.583 1.00 92.31 115 PHE A CA 1
ATOM 880 C C . PHE A 1 115 ? -8.192 11.253 -3.308 1.00 92.31 115 PHE A C 1
ATOM 882 O O . PHE A 1 115 ? -8.183 11.022 -4.516 1.00 92.31 115 PHE A O 1
ATOM 889 N N . LEU A 1 116 ? -7.068 11.293 -2.581 1.00 92.69 116 LEU A N 1
ATOM 890 C CA . LEU A 1 116 ? -5.759 11.000 -3.159 1.00 92.69 116 LEU A CA 1
ATOM 891 C C . LEU A 1 116 ? -5.722 9.577 -3.726 1.00 92.69 116 LEU A C 1
ATOM 893 O O . LEU A 1 116 ? -5.271 9.408 -4.856 1.00 92.69 116 LEU A O 1
ATOM 897 N N . GLN A 1 117 ? -6.221 8.587 -2.978 1.00 93.69 117 GLN A N 1
ATOM 898 C CA . GLN A 1 117 ? -6.224 7.200 -3.444 1.00 93.69 117 GLN A CA 1
ATOM 899 C C . GLN A 1 117 ? -7.053 7.017 -4.720 1.00 93.69 117 GLN A C 1
ATOM 901 O O . GLN A 1 117 ? -6.634 6.325 -5.640 1.00 93.69 117 GLN A O 1
ATOM 906 N N . LEU A 1 118 ? -8.208 7.681 -4.812 1.00 90.25 118 LEU A N 1
ATOM 907 C CA . LEU A 1 118 ? -9.060 7.605 -5.997 1.00 90.25 118 LEU A CA 1
ATOM 908 C C . LEU A 1 118 ? -8.436 8.297 -7.221 1.00 90.25 118 LEU A C 1
ATOM 910 O O . LEU A 1 118 ? -8.542 7.797 -8.338 1.00 90.25 118 LEU A O 1
ATOM 914 N N . MET A 1 119 ? -7.816 9.461 -7.019 1.00 91.69 119 MET A N 1
ATOM 915 C CA . MET A 1 119 ? -7.296 10.289 -8.112 1.00 91.69 119 MET A CA 1
ATOM 916 C C . MET A 1 119 ? -5.915 9.854 -8.596 1.00 91.69 119 MET A C 1
ATOM 918 O O . MET A 1 119 ? -5.581 10.053 -9.764 1.00 91.69 119 MET A O 1
ATOM 922 N N . ASN A 1 120 ? -5.079 9.335 -7.697 1.00 91.75 120 ASN A N 1
ATOM 923 C CA . ASN A 1 120 ? -3.705 8.962 -7.999 1.00 91.75 120 ASN A CA 1
ATOM 924 C C . ASN A 1 120 ? -3.234 7.815 -7.082 1.00 91.75 120 ASN A C 1
ATOM 926 O O . ASN A 1 120 ? -2.482 8.058 -6.130 1.00 91.75 120 ASN A O 1
ATOM 930 N N . PRO A 1 121 ? -3.659 6.570 -7.369 1.00 91.31 121 PRO A N 1
ATOM 931 C CA . PRO A 1 121 ? -3.342 5.413 -6.533 1.00 91.31 121 PRO A CA 1
ATOM 932 C C . PRO A 1 121 ? -1.844 5.096 -6.479 1.00 91.31 121 PRO A C 1
ATOM 934 O O . PRO A 1 121 ? -1.328 4.649 -5.453 1.00 91.31 121 PRO A O 1
ATOM 937 N N . ASP A 1 122 ? -1.118 5.407 -7.552 1.00 90.50 122 ASP A N 1
ATOM 938 C CA . ASP A 1 122 ? 0.340 5.339 -7.595 1.00 90.50 122 ASP A CA 1
ATOM 939 C C . ASP A 1 122 ? 0.937 6.278 -6.526 1.00 90.50 122 ASP A C 1
ATOM 941 O O . ASP A 1 122 ? 1.658 5.850 -5.620 1.00 90.50 122 ASP A O 1
ATOM 945 N N . LEU A 1 123 ? 0.595 7.570 -6.560 1.00 92.19 123 LEU A N 1
ATOM 946 C CA . LEU A 1 123 ? 1.109 8.532 -5.581 1.00 92.19 123 LEU A CA 1
ATOM 947 C C . LEU A 1 123 ? 0.702 8.170 -4.148 1.00 92.19 123 LEU A C 1
ATOM 949 O O . LEU A 1 123 ? 1.524 8.300 -3.238 1.00 92.19 123 LEU A O 1
ATOM 953 N N . PHE A 1 124 ? -0.530 7.701 -3.938 1.00 94.81 124 PHE A N 1
ATOM 954 C CA . PHE A 1 124 ? -0.971 7.202 -2.638 1.00 94.81 124 PHE A CA 1
ATOM 955 C C . PHE A 1 124 ? -0.096 6.042 -2.156 1.00 94.81 124 PHE A C 1
ATOM 957 O O . PHE A 1 124 ? 0.406 6.094 -1.037 1.00 94.81 124 PHE A O 1
ATOM 964 N N . THR A 1 125 ? 0.172 5.054 -3.013 1.00 95.00 125 THR A N 1
ATOM 965 C CA . THR A 1 125 ? 1.020 3.898 -2.689 1.00 95.00 125 THR A CA 1
ATOM 966 C C . THR A 1 125 ? 2.427 4.336 -2.277 1.00 95.00 125 THR A C 1
ATOM 968 O O . THR A 1 125 ? 2.950 3.900 -1.248 1.00 95.00 125 THR A O 1
ATOM 971 N N . GLY A 1 126 ? 3.036 5.251 -3.040 1.00 94.38 126 GLY A N 1
ATOM 972 C CA . GLY A 1 126 ? 4.356 5.801 -2.715 1.00 94.38 126 GLY A CA 1
ATOM 973 C C . GLY A 1 126 ? 4.371 6.557 -1.383 1.00 94.38 126 GLY A C 1
ATOM 974 O O . GLY A 1 126 ? 5.300 6.406 -0.585 1.00 94.38 126 GLY A O 1
ATOM 975 N N . ARG A 1 127 ? 3.317 7.333 -1.103 1.00 95.69 127 ARG A N 1
ATOM 976 C CA . ARG A 1 127 ? 3.159 8.066 0.159 1.00 95.69 127 ARG A CA 1
ATOM 977 C C . ARG A 1 127 ? 2.900 7.145 1.351 1.00 95.69 127 ARG A C 1
ATOM 979 O O . ARG A 1 127 ? 3.489 7.365 2.406 1.00 95.69 127 ARG A O 1
ATOM 986 N N . ALA A 1 128 ? 2.079 6.111 1.185 1.00 96.50 128 ALA A N 1
ATOM 987 C CA . ALA A 1 128 ? 1.795 5.117 2.214 1.00 96.50 128 ALA A CA 1
ATOM 988 C C . ALA A 1 128 ? 3.076 4.381 2.625 1.00 96.50 128 ALA A C 1
ATOM 990 O O . ALA A 1 128 ? 3.358 4.263 3.817 1.00 96.50 128 ALA A O 1
ATOM 991 N N . TRP A 1 129 ? 3.903 3.983 1.649 1.00 96.44 129 TRP A N 1
ATOM 992 C CA . TRP A 1 129 ? 5.213 3.396 1.927 1.00 96.44 129 TRP A CA 1
ATOM 993 C C . TRP A 1 129 ? 6.131 4.356 2.690 1.00 96.44 129 TRP A C 1
ATOM 995 O O . TRP A 1 129 ? 6.677 3.976 3.719 1.00 96.44 129 TRP A O 1
ATOM 1005 N N . ARG A 1 130 ? 6.275 5.611 2.236 1.00 95.44 130 ARG A N 1
ATOM 1006 C CA . ARG A 1 130 ? 7.108 6.617 2.926 1.00 95.44 130 ARG A CA 1
ATOM 1007 C C . ARG A 1 130 ? 6.645 6.874 4.357 1.00 95.44 130 ARG A C 1
ATOM 1009 O O . ARG A 1 130 ? 7.476 6.967 5.253 1.00 95.44 130 ARG A O 1
ATOM 1016 N N . HIS A 1 131 ? 5.334 6.978 4.572 1.00 95.75 131 HIS A N 1
ATOM 1017 C CA . HIS A 1 131 ? 4.773 7.128 5.910 1.00 95.75 131 HIS A CA 1
ATOM 1018 C C . HIS A 1 131 ? 5.103 5.911 6.782 1.00 95.75 131 HIS A C 1
ATOM 1020 O O . HIS A 1 131 ? 5.576 6.098 7.899 1.00 95.75 131 HIS A O 1
ATOM 1026 N N . PHE A 1 132 ? 4.885 4.692 6.273 1.00 96.12 132 PHE A N 1
ATOM 1027 C CA . PHE A 1 132 ? 5.166 3.432 6.967 1.00 96.12 132 PHE A CA 1
ATOM 1028 C C . PHE A 1 132 ? 6.646 3.275 7.336 1.00 96.12 132 PHE A C 1
ATOM 1030 O O . PHE A 1 132 ? 6.953 2.994 8.491 1.00 96.12 132 PHE A O 1
ATOM 1037 N N . ASP A 1 133 ? 7.546 3.479 6.376 1.00 94.94 133 ASP A N 1
ATOM 1038 C CA . ASP A 1 133 ? 8.995 3.313 6.537 1.00 94.94 133 ASP A CA 1
ATOM 1039 C C . ASP A 1 133 ? 9.586 4.316 7.542 1.00 94.94 133 ASP A C 1
ATOM 1041 O O . ASP A 1 133 ? 10.522 4.007 8.273 1.00 94.94 133 ASP A O 1
ATOM 1045 N N . ALA A 1 134 ? 8.978 5.501 7.651 1.00 93.12 134 ALA A N 1
ATOM 1046 C CA . ALA A 1 134 ? 9.366 6.513 8.627 1.00 93.12 134 ALA A CA 1
ATOM 1047 C C . ALA A 1 134 ? 8.856 6.242 10.059 1.00 93.12 134 ALA A C 1
ATOM 1049 O O . ALA A 1 134 ? 9.290 6.934 10.983 1.00 93.12 134 ALA A O 1
ATOM 1050 N N . GLN A 1 135 ? 7.941 5.285 10.277 1.00 89.69 135 GLN A N 1
ATOM 1051 C CA . GLN A 1 135 ? 7.441 4.975 11.622 1.00 89.69 135 GLN A CA 1
ATOM 1052 C C . GLN A 1 135 ? 8.432 4.080 12.388 1.00 89.69 135 GLN A C 1
ATOM 1054 O O . GLN A 1 135 ? 8.703 2.967 11.939 1.00 89.69 135 GLN A O 1
ATOM 1059 N N . PRO A 1 136 ? 8.885 4.464 13.599 1.00 88.38 136 PRO A N 1
ATOM 1060 C CA . PRO A 1 136 ? 9.715 3.591 14.438 1.00 88.38 136 PRO A CA 1
ATOM 1061 C C . PRO A 1 136 ? 9.035 2.258 14.792 1.00 88.38 136 PRO A C 1
ATOM 1063 O O . PRO A 1 136 ? 9.695 1.232 14.895 1.00 88.38 136 PRO A O 1
ATOM 1066 N N . GLU A 1 137 ? 7.706 2.273 14.934 1.00 92.38 137 GLU A N 1
ATOM 1067 C CA . GLU A 1 137 ? 6.873 1.128 15.328 1.00 92.38 137 GLU A CA 1
ATOM 1068 C C . GLU A 1 137 ? 5.917 0.713 14.193 1.00 92.38 137 GLU A C 1
ATOM 1070 O O . GLU A 1 137 ? 4.716 0.491 14.380 1.00 92.38 137 GLU A O 1
ATOM 1075 N N . ASN A 1 138 ? 6.447 0.655 12.971 1.00 92.88 138 ASN A N 1
ATOM 1076 C CA . ASN A 1 138 ? 5.686 0.461 11.737 1.00 92.88 138 ASN A CA 1
ATOM 1077 C C . ASN A 1 138 ? 4.777 -0.793 11.736 1.00 92.88 138 ASN A C 1
ATOM 1079 O O . ASN A 1 138 ? 3.620 -0.735 11.313 1.00 92.88 138 ASN A O 1
ATOM 1083 N N . CYS A 1 139 ? 5.245 -1.915 12.284 1.00 94.81 139 CYS A N 1
ATOM 1084 C CA . CYS A 1 139 ? 4.469 -3.148 12.405 1.00 94.81 139 CYS A CA 1
ATOM 1085 C C . CYS A 1 139 ? 3.317 -3.019 13.412 1.00 94.81 139 CYS A C 1
ATOM 1087 O O . CYS A 1 139 ? 2.242 -3.579 13.183 1.00 94.81 139 CYS A O 1
ATOM 1089 N N . LEU A 1 140 ? 3.519 -2.291 14.518 1.00 96.12 140 LEU A N 1
ATOM 1090 C CA . LEU A 1 140 ? 2.453 -2.027 15.490 1.00 96.12 140 LEU A CA 1
ATOM 1091 C C . LEU A 1 140 ? 1.381 -1.125 14.880 1.00 96.12 140 LEU A C 1
ATOM 1093 O O . LEU A 1 140 ? 0.195 -1.374 15.081 1.00 96.12 140 LEU A O 1
ATOM 1097 N N . PHE A 1 141 ? 1.788 -0.139 14.078 1.00 95.19 141 PHE A N 1
ATOM 1098 C CA . PHE A 1 141 ? 0.870 0.716 13.333 1.00 95.19 141 PHE A CA 1
ATOM 1099 C C . PHE A 1 141 ? -0.003 -0.091 12.358 1.00 95.19 141 PHE A C 1
ATOM 1101 O O . PHE A 1 141 ? -1.230 0.006 12.410 1.00 95.19 141 PHE A O 1
ATOM 1108 N N . LEU A 1 142 ? 0.598 -0.951 11.522 1.00 95.38 142 LEU A N 1
ATOM 1109 C CA . LEU A 1 142 ? -0.163 -1.827 10.617 1.00 95.38 142 LEU A CA 1
ATOM 1110 C C . LEU A 1 142 ? -1.113 -2.752 11.377 1.00 95.38 142 LEU A C 1
ATOM 1112 O O . LEU A 1 142 ? -2.256 -2.938 10.962 1.00 95.38 142 LEU A O 1
ATOM 1116 N N . ARG A 1 143 ? -0.658 -3.311 12.503 1.00 95.88 143 ARG A N 1
ATOM 1117 C CA . ARG A 1 143 ? -1.494 -4.171 13.340 1.00 95.88 143 ARG A CA 1
ATOM 1118 C C . ARG A 1 143 ? -2.704 -3.413 13.877 1.00 95.88 143 ARG A C 1
ATOM 1120 O O . ARG A 1 143 ? -3.816 -3.910 13.741 1.00 95.88 143 ARG A O 1
ATOM 1127 N N . ALA A 1 144 ? -2.503 -2.201 14.396 1.00 96.12 144 ALA A N 1
ATOM 1128 C CA . ALA A 1 144 ? -3.579 -1.355 14.902 1.00 96.12 144 ALA A CA 1
ATOM 1129 C C . ALA A 1 144 ? -4.624 -1.019 13.824 1.00 96.12 144 ALA A C 1
ATOM 1131 O O . ALA A 1 144 ? -5.817 -1.022 14.123 1.00 96.12 144 ALA A O 1
ATOM 1132 N N . LEU A 1 145 ? -4.204 -0.784 12.574 1.00 95.88 145 LEU A N 1
ATOM 1133 C CA . LEU A 1 145 ? -5.133 -0.635 11.447 1.00 95.88 145 LEU A CA 1
ATOM 1134 C C . LEU A 1 145 ? -5.883 -1.945 11.158 1.00 95.88 145 LEU A C 1
ATOM 1136 O O . LEU A 1 145 ? -7.109 -1.942 11.066 1.00 95.88 145 LEU A O 1
ATOM 1140 N N . SER A 1 146 ? -5.164 -3.070 11.070 1.00 95.69 146 SER A N 1
ATOM 1141 C CA . SER A 1 146 ? -5.747 -4.379 10.733 1.00 95.69 146 SER A CA 1
ATOM 1142 C C . SER A 1 146 ? -6.698 -4.931 11.800 1.00 95.69 146 SER A C 1
ATOM 1144 O O . SER A 1 146 ? -7.622 -5.669 11.474 1.00 95.69 146 SER A O 1
ATOM 1146 N N . ASP A 1 147 ? -6.487 -4.556 13.063 1.00 95.62 147 ASP A N 1
ATOM 1147 C CA . ASP A 1 147 ? -7.337 -4.926 14.198 1.00 95.62 147 ASP A CA 1
ATOM 1148 C C . ASP A 1 147 ? -8.484 -3.914 14.402 1.00 95.62 147 ASP A C 1
ATOM 1150 O O . ASP A 1 147 ? -9.289 -4.048 15.321 1.00 95.62 147 ASP A O 1
ATOM 1154 N N . GLY A 1 148 ? -8.561 -2.873 13.563 1.00 94.00 148 GLY A N 1
ATOM 1155 C CA . GLY A 1 148 ? -9.593 -1.839 13.617 1.00 94.00 148 GLY A CA 1
ATOM 1156 C C . GLY A 1 148 ? -9.446 -0.828 14.763 1.00 94.00 148 GLY A C 1
ATOM 1157 O O . GLY A 1 148 ? -10.339 0.003 14.945 1.00 94.00 148 GLY A O 1
ATOM 1158 N N . LEU A 1 149 ? -8.334 -0.859 15.501 1.00 95.38 149 LEU A N 1
ATOM 1159 C CA . LEU A 1 149 ? -8.052 -0.004 16.662 1.00 95.38 149 LEU A CA 1
ATOM 1160 C C . LEU A 1 149 ? -7.679 1.433 16.282 1.00 95.38 149 LEU A C 1
ATOM 1162 O O . LEU A 1 149 ? -7.881 2.353 17.071 1.00 95.38 149 LEU A O 1
ATOM 1166 N N . LEU A 1 150 ? -7.138 1.630 15.080 1.00 94.00 150 LEU A N 1
ATOM 1167 C CA . LEU A 1 150 ? -6.794 2.938 14.529 1.00 94.00 150 LEU A CA 1
ATOM 1168 C C . LEU A 1 150 ? -7.608 3.193 13.263 1.00 94.00 150 LEU A C 1
ATOM 1170 O O . LEU A 1 150 ? -7.757 2.275 12.466 1.00 94.00 150 LEU A O 1
ATOM 1174 N N . ARG A 1 151 ? -8.117 4.418 13.076 1.00 91.81 151 ARG A N 1
ATOM 1175 C CA . ARG A 1 151 ? -8.832 4.878 11.872 1.00 91.81 151 ARG A CA 1
ATOM 1176 C C . ARG A 1 151 ? -7.995 5.876 11.080 1.00 91.81 151 ARG A C 1
ATOM 1178 O O . ARG A 1 151 ? -7.379 6.762 11.672 1.00 91.81 151 ARG A O 1
ATOM 1185 N N . LEU A 1 152 ? -8.015 5.744 9.759 1.00 91.12 152 LEU A N 1
ATOM 1186 C CA . LEU A 1 152 ? -7.530 6.773 8.841 1.00 91.12 152 LEU A CA 1
ATOM 1187 C C . LEU A 1 152 ? -8.660 7.758 8.489 1.00 91.12 152 LEU A C 1
ATOM 1189 O O . LEU A 1 152 ? -9.831 7.425 8.692 1.00 91.12 152 LEU A O 1
ATOM 1193 N N . PRO A 1 153 ? -8.338 8.965 7.982 1.00 84.88 153 PRO A N 1
ATOM 1194 C CA . PRO A 1 153 ? -9.352 9.904 7.510 1.00 84.88 153 PRO A CA 1
ATOM 1195 C C . PRO A 1 153 ? -10.254 9.268 6.445 1.00 84.88 153 PRO A C 1
ATOM 1197 O O . PRO A 1 153 ? -9.762 8.640 5.509 1.00 84.88 153 PRO A O 1
ATOM 1200 N N . ASP A 1 154 ? -11.567 9.444 6.560 1.00 81.19 154 ASP A N 1
ATOM 1201 C CA . ASP A 1 154 ? -12.536 8.943 5.585 1.00 81.19 154 ASP A CA 1
ATOM 1202 C C . ASP A 1 154 ? -13.178 10.091 4.784 1.00 81.19 154 ASP A C 1
ATOM 1204 O O . ASP A 1 154 ? -12.818 11.262 4.920 1.00 81.19 154 ASP A O 1
ATOM 1208 N N . PHE A 1 155 ? -14.118 9.754 3.899 1.00 71.69 155 PHE A N 1
ATOM 1209 C CA . PHE A 1 155 ? -14.826 10.744 3.085 1.00 71.69 155 PHE A CA 1
ATOM 1210 C C . PHE A 1 155 ? -15.734 11.678 3.898 1.00 71.69 155 PHE A C 1
ATOM 1212 O O . PHE A 1 155 ? -16.149 12.695 3.361 1.00 71.69 155 PHE A O 1
ATOM 1219 N N . SER A 1 156 ? -16.049 11.362 5.159 1.00 68.88 156 SER A N 1
ATOM 1220 C CA . SER A 1 156 ? -16.870 12.223 6.021 1.00 68.88 156 SER A CA 1
ATOM 1221 C C . SER A 1 156 ? -16.079 13.370 6.654 1.00 68.88 156 SER A C 1
ATOM 1223 O O . SER A 1 156 ? -16.664 14.275 7.248 1.00 68.88 156 SER A O 1
ATOM 1225 N N . ALA A 1 157 ? -14.751 13.349 6.516 1.00 59.62 157 ALA A N 1
ATOM 1226 C CA . ALA A 1 157 ? -13.863 14.400 6.997 1.00 59.62 157 ALA A CA 1
ATOM 1227 C C . ALA A 1 157 ? -13.756 15.618 6.048 1.00 59.62 157 ALA A C 1
ATOM 1229 O O . ALA A 1 157 ? -12.991 16.537 6.351 1.00 59.62 157 ALA A O 1
ATOM 1230 N N . PHE A 1 158 ? -14.497 15.634 4.929 1.00 52.94 158 PHE A N 1
ATOM 1231 C CA . PHE A 1 158 ? -14.511 16.683 3.897 1.00 52.94 158 PHE A CA 1
ATOM 1232 C C . PHE A 1 158 ? -15.944 17.073 3.515 1.00 52.94 158 PHE A C 1
ATOM 1234 O O . PHE A 1 158 ? -16.134 18.249 3.129 1.00 52.94 158 PHE A O 1
#

Secondary structure (DSSP, 8-state):
----PPPPGGGG-SEEE-TTTS-EEE--HHHHHHS--SSSTGGGS-HHHHHHHHHHHHHHHHHHHHTT--GGGHHHHHHHHHHHHHHTS-HHHHHHHHHTS---SS--GGG--HHHHHH-HHHHHHHHHHHHHT-TTHHHHHHHHHTTSS----GGG-

Foldseek 3Di:
DDDPDDDDPLQQDQWDDDLPPLDIDHHDLVNQVVVQDCDFLSNPDDSVLSNQLVVQLNVLLSVLSVLPNDVQQVLLSLLLSLQRSLVSHDPVSSVVLLVVDPDDLEADLLNLAPVCCVPPVRNNSSSSNSNLVPDPPSVVVNVCSSVVVDGGDYPVVD